Protein AF-N0BJL4-F1 (afdb_monomer_lite)

Structure (mmCIF, N/CA/C/O backbone):
data_AF-N0BJL4-F1
#
_entry.id   AF-N0BJL4-F1
#
loop_
_atom_site.group_PDB
_atom_site.id
_atom_site.type_symbol
_atom_site.label_atom_id
_atom_site.label_alt_id
_atom_site.label_comp_id
_atom_site.label_asym_id
_atom_site.label_entity_id
_atom_site.label_seq_id
_atom_site.pdbx_PDB_ins_code
_atom_si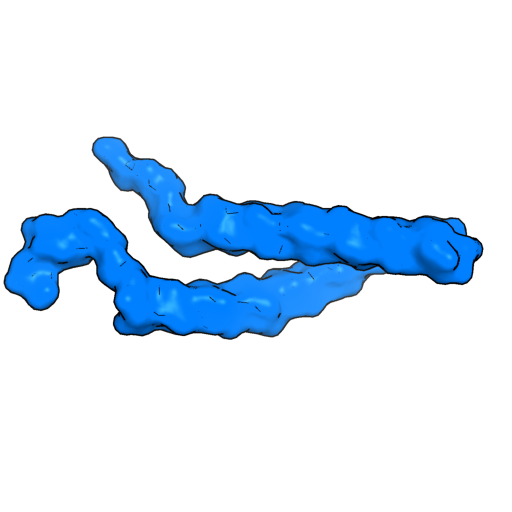te.Cartn_x
_atom_site.Cartn_y
_atom_site.Cartn_z
_atom_site.occupancy
_atom_site.B_iso_or_equiv
_atom_site.auth_seq_id
_atom_site.auth_comp_id
_atom_site.auth_asym_id
_atom_site.auth_atom_id
_atom_site.pdbx_PDB_model_num
ATOM 1 N N . MET A 1 1 ? -26.999 6.001 8.175 1.00 46.84 1 MET A N 1
ATOM 2 C CA . MET A 1 1 ? -26.489 5.167 7.062 1.00 46.84 1 MET A CA 1
ATOM 3 C C . MET A 1 1 ? -25.048 4.840 7.398 1.00 46.84 1 MET A C 1
ATOM 5 O O . MET A 1 1 ? -24.353 5.802 7.716 1.00 46.84 1 MET A O 1
ATOM 9 N N . PRO A 1 2 ? -24.608 3.568 7.443 1.00 56.16 2 PRO A N 1
ATOM 10 C CA . PRO A 1 2 ? -23.203 3.284 7.689 1.00 56.16 2 PRO A CA 1
ATOM 11 C C . PRO A 1 2 ? -22.457 3.806 6.464 1.00 56.16 2 PRO A C 1
ATOM 13 O O . PRO A 1 2 ? -22.497 3.223 5.384 1.00 56.16 2 PRO A O 1
ATOM 16 N N . TRP A 1 3 ? -21.903 5.005 6.611 1.00 53.25 3 TRP A N 1
ATOM 17 C CA . TRP A 1 3 ? -20.938 5.567 5.682 1.00 53.25 3 TRP A CA 1
ATOM 18 C C . TRP A 1 3 ? -19.844 4.513 5.469 1.00 53.25 3 TRP A C 1
ATOM 20 O O . TRP A 1 3 ? -19.611 3.735 6.401 1.00 53.25 3 TRP A O 1
ATOM 30 N N . PRO A 1 4 ? -19.192 4.431 4.294 1.00 56.84 4 PRO A N 1
ATOM 31 C CA . PRO A 1 4 ? -18.174 3.412 4.095 1.00 56.84 4 PRO A CA 1
ATOM 32 C C . PRO A 1 4 ? -17.176 3.527 5.253 1.00 56.84 4 PRO A C 1
ATOM 34 O O . PRO A 1 4 ? -16.755 4.652 5.550 1.00 56.84 4 PRO A O 1
ATOM 37 N N . PRO A 1 5 ? -16.910 2.421 5.970 1.00 75.38 5 PRO A N 1
ATOM 38 C CA . PRO A 1 5 ? -16.185 2.451 7.235 1.00 75.38 5 PRO A CA 1
ATOM 39 C C . PRO A 1 5 ? -14.852 3.177 7.055 1.00 75.38 5 PRO A C 1
ATOM 41 O O . PRO A 1 5 ? -14.328 3.226 5.936 1.00 75.38 5 PRO A O 1
ATOM 44 N N . LYS A 1 6 ? -14.271 3.722 8.134 1.00 70.81 6 LYS A N 1
ATOM 45 C CA . LYS A 1 6 ? -12.970 4.433 8.090 1.00 70.81 6 LYS A CA 1
ATOM 46 C C . LYS A 1 6 ? -11.928 3.625 7.303 1.00 70.81 6 LYS A C 1
ATOM 48 O O . LYS A 1 6 ? -11.132 4.172 6.544 1.00 70.81 6 LYS A O 1
ATOM 53 N N . VAL A 1 7 ? -12.041 2.301 7.415 1.00 74.00 7 VAL A N 1
ATOM 54 C CA . VAL A 1 7 ? -11.286 1.286 6.688 1.00 74.00 7 VAL A CA 1
ATOM 55 C C . VAL A 1 7 ? -11.322 1.470 5.180 1.00 74.00 7 VAL A C 1
ATOM 57 O O . VAL A 1 7 ? -10.273 1.478 4.545 1.00 74.00 7 VAL A O 1
ATOM 60 N N . PHE A 1 8 ? -12.504 1.637 4.597 1.00 79.50 8 PHE A N 1
ATOM 61 C CA . PHE A 1 8 ? -12.668 1.739 3.154 1.00 79.50 8 PHE A CA 1
ATOM 62 C C . PHE A 1 8 ? -11.983 2.990 2.601 1.00 79.50 8 PHE A C 1
ATOM 64 O O . PHE A 1 8 ? -11.155 2.888 1.700 1.00 79.50 8 PHE A O 1
ATOM 71 N N . TRP A 1 9 ? -12.280 4.164 3.162 1.00 82.00 9 TRP A N 1
ATOM 72 C CA . TRP A 1 9 ? -11.755 5.428 2.639 1.00 82.00 9 TRP A CA 1
ATOM 73 C C . TRP A 1 9 ? -10.249 5.564 2.814 1.00 82.00 9 TRP A C 1
ATOM 75 O O . TRP A 1 9 ? -9.566 6.039 1.908 1.00 82.00 9 TRP A O 1
ATOM 85 N N . ILE A 1 10 ? -9.717 5.105 3.947 1.00 83.25 10 ILE A N 1
ATOM 86 C CA . ILE A 1 10 ? -8.277 5.149 4.199 1.00 83.25 10 ILE A CA 1
ATOM 87 C C . ILE A 1 10 ? -7.556 4.157 3.289 1.00 83.25 10 ILE A C 1
ATOM 89 O O . ILE A 1 10 ? -6.570 4.523 2.653 1.00 83.25 10 ILE A O 1
ATOM 93 N N . SER A 1 11 ? -8.091 2.943 3.131 1.00 81.56 11 SER A N 1
ATOM 94 C CA . SER A 1 11 ? -7.548 1.968 2.178 1.00 81.56 11 SER A CA 1
ATOM 95 C C . SER A 1 11 ? -7.555 2.507 0.747 1.00 81.56 11 SER A C 1
ATOM 97 O O . SER A 1 11 ? -6.598 2.296 0.010 1.00 81.56 11 SER A O 1
ATOM 99 N N . LEU A 1 12 ? -8.599 3.248 0.364 1.00 85.81 12 LEU A N 1
ATOM 100 C CA . LEU A 1 12 ? -8.731 3.849 -0.960 1.00 85.81 12 LEU A CA 1
ATOM 101 C C . LEU A 1 12 ? -7.656 4.919 -1.207 1.00 85.81 12 LEU A C 1
ATOM 103 O O . LEU A 1 12 ? -6.973 4.876 -2.229 1.00 85.81 12 LEU A O 1
ATOM 107 N N . VAL A 1 13 ? -7.445 5.829 -0.250 1.00 87.56 13 VAL A N 1
ATOM 108 C CA . VAL A 1 13 ? -6.379 6.846 -0.325 1.00 87.56 13 VAL A CA 1
ATOM 109 C C . VAL A 1 13 ? -4.999 6.195 -0.398 1.00 87.56 13 VAL A C 1
ATOM 111 O O . VAL A 1 13 ? -4.180 6.600 -1.219 1.00 87.56 13 VAL A O 1
ATOM 114 N N . LEU A 1 14 ? -4.746 5.168 0.414 1.00 88.19 14 LEU A N 1
ATOM 115 C CA . LEU A 1 14 ? -3.468 4.457 0.416 1.00 88.19 14 LEU A CA 1
ATOM 116 C C . LEU A 1 14 ? -3.216 3.732 -0.903 1.00 88.19 14 LEU A C 1
ATOM 118 O O . LEU A 1 14 ? -2.121 3.827 -1.446 1.00 88.19 14 LEU A O 1
ATOM 122 N N . PHE A 1 15 ? -4.225 3.045 -1.439 1.00 87.75 15 PHE A N 1
ATOM 123 C CA . PHE A 1 15 ? -4.107 2.300 -2.687 1.00 87.75 15 PHE A CA 1
ATOM 124 C C . PHE A 1 15 ? -3.794 3.221 -3.873 1.00 87.75 15 PHE A C 1
ATOM 126 O O . PHE A 1 15 ? -2.830 2.996 -4.613 1.00 87.75 15 PHE A O 1
ATOM 133 N N . TYR A 1 16 ? -4.580 4.289 -4.041 1.00 85.56 16 TYR A N 1
ATOM 134 C CA . TYR A 1 16 ? -4.384 5.230 -5.143 1.00 85.56 16 TYR A CA 1
ATOM 135 C C . TYR A 1 16 ? -3.139 6.099 -4.948 1.00 85.56 16 TYR A C 1
ATOM 137 O O . TYR A 1 16 ? -2.397 6.307 -5.906 1.00 85.56 16 TYR A O 1
ATOM 145 N N . GLY A 1 17 ? -2.866 6.553 -3.721 1.00 87.25 17 GLY A N 1
ATOM 146 C CA . GLY A 1 17 ? -1.665 7.322 -3.394 1.00 87.25 17 GLY A CA 1
ATOM 147 C C . GLY A 1 17 ? -0.384 6.526 -3.640 1.00 87.25 17 GLY A C 1
ATOM 148 O O . GLY A 1 17 ? 0.537 7.033 -4.273 1.00 87.25 17 GLY A O 1
ATOM 149 N N . TRP A 1 18 ? -0.351 5.257 -3.226 1.00 88.38 18 TRP A N 1
ATOM 150 C CA . TRP A 1 18 ? 0.759 4.347 -3.511 1.00 88.38 18 TRP A CA 1
ATOM 151 C C . TRP A 1 18 ? 0.982 4.164 -5.012 1.00 88.38 18 TRP A C 1
ATOM 153 O O . TRP A 1 18 ? 2.089 4.362 -5.503 1.00 88.38 18 TRP A O 1
ATOM 163 N N . THR A 1 19 ? -0.081 3.844 -5.753 1.00 85.44 19 THR A N 1
ATOM 164 C CA . THR A 1 19 ? 0.011 3.622 -7.203 1.00 85.44 19 THR A CA 1
ATOM 165 C C . THR A 1 19 ? 0.511 4.875 -7.928 1.00 85.44 19 THR A C 1
ATOM 167 O O . THR A 1 19 ? 1.386 4.783 -8.787 1.00 85.44 19 THR A O 1
ATOM 170 N N . ALA A 1 20 ? 0.022 6.057 -7.536 1.00 86.38 20 ALA A N 1
ATOM 171 C CA . ALA A 1 20 ? 0.487 7.331 -8.076 1.00 86.38 20 ALA A CA 1
ATOM 172 C C . ALA A 1 20 ? 1.971 7.589 -7.765 1.00 86.38 20 ALA A C 1
ATOM 174 O O . ALA A 1 20 ? 2.713 7.998 -8.656 1.00 86.38 20 ALA A O 1
ATOM 175 N N . LEU A 1 21 ? 2.428 7.313 -6.537 1.00 89.69 21 LEU A N 1
ATOM 176 C CA . LEU A 1 21 ? 3.839 7.448 -6.158 1.00 89.69 21 LEU A CA 1
ATOM 177 C C . LEU A 1 21 ? 4.741 6.519 -6.974 1.00 89.69 21 LEU A C 1
ATOM 179 O O . LEU A 1 21 ? 5.788 6.956 -7.446 1.00 89.69 21 LEU A O 1
ATOM 183 N N . CYS A 1 22 ? 4.334 5.265 -7.178 1.00 88.00 22 CYS A N 1
ATOM 184 C CA . CYS A 1 22 ? 5.094 4.319 -7.987 1.00 88.00 22 CYS A CA 1
ATOM 185 C C . CYS A 1 22 ? 5.204 4.775 -9.447 1.00 88.00 22 CYS A C 1
ATOM 187 O O . CYS A 1 22 ? 6.292 4.728 -10.012 1.00 88.00 22 CYS A O 1
ATOM 189 N N . TRP A 1 23 ? 4.126 5.295 -10.041 1.00 85.50 23 TRP A N 1
ATOM 190 C CA . TRP A 1 23 ? 4.183 5.857 -11.394 1.00 85.50 23 TRP A CA 1
ATOM 191 C C . TRP A 1 23 ? 5.039 7.117 -11.496 1.00 85.50 23 TRP A C 1
ATOM 193 O O . TRP A 1 23 ? 5.771 7.275 -12.471 1.00 85.50 23 TRP A O 1
ATOM 203 N N . ILE A 1 24 ? 4.992 8.002 -10.498 1.00 86.94 24 ILE A N 1
ATOM 204 C CA . ILE A 1 24 ? 5.883 9.169 -10.453 1.00 86.94 24 ILE A CA 1
ATOM 205 C C . ILE A 1 24 ? 7.340 8.703 -10.380 1.00 86.94 24 ILE A C 1
ATOM 207 O O . ILE A 1 24 ? 8.176 9.216 -11.119 1.00 86.94 24 ILE A O 1
ATOM 211 N N . LEU A 1 25 ? 7.646 7.704 -9.547 1.00 87.19 25 LEU A N 1
ATOM 212 C CA . LEU A 1 25 ? 8.993 7.147 -9.437 1.00 87.19 25 LEU A CA 1
ATOM 213 C C . LEU A 1 25 ? 9.471 6.530 -10.756 1.00 87.19 25 LEU A C 1
ATOM 215 O O . LEU A 1 25 ? 10.574 6.854 -11.194 1.00 87.19 25 LEU A O 1
ATOM 219 N N . GLU A 1 26 ? 8.642 5.721 -11.422 1.00 85.50 26 GLU A N 1
ATOM 220 C CA . GLU A 1 26 ? 8.943 5.189 -12.761 1.00 85.50 26 GLU A CA 1
ATOM 221 C C . GLU A 1 26 ? 9.276 6.313 -13.750 1.00 85.50 26 GLU A C 1
ATOM 223 O O . GLU A 1 26 ? 10.309 6.261 -14.423 1.00 85.50 26 GLU A O 1
ATOM 228 N N . ALA A 1 27 ? 8.442 7.359 -13.787 1.00 84.06 27 ALA A N 1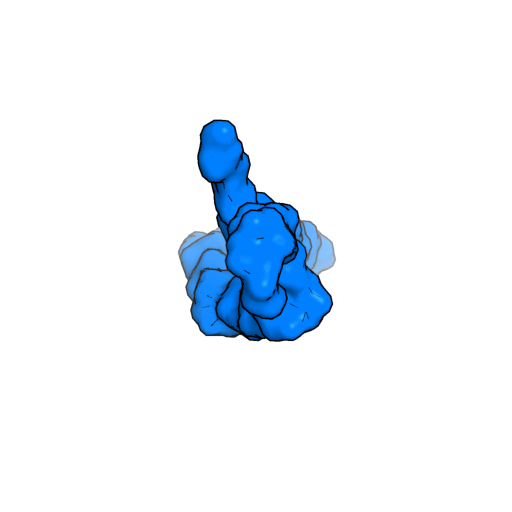
ATOM 229 C CA . ALA A 1 27 ? 8.633 8.503 -14.668 1.00 84.06 27 ALA A CA 1
ATOM 230 C C . ALA A 1 27 ? 9.939 9.256 -14.359 1.00 84.06 27 ALA A C 1
ATOM 232 O O . ALA A 1 27 ? 10.686 9.593 -15.277 1.00 84.06 27 ALA A O 1
ATOM 233 N N . THR A 1 28 ? 10.261 9.476 -13.078 1.00 85.94 28 THR A N 1
ATOM 234 C CA . THR A 1 28 ? 11.519 10.132 -12.670 1.00 85.94 28 THR A CA 1
ATOM 235 C C . THR A 1 28 ? 12.760 9.287 -12.951 1.00 85.94 28 THR A C 1
ATOM 237 O O . THR A 1 28 ? 13.826 9.841 -13.209 1.00 85.94 28 THR A O 1
ATOM 240 N N . ALA A 1 29 ? 12.629 7.959 -12.945 1.00 86.50 29 ALA A N 1
ATOM 241 C CA . ALA A 1 29 ? 13.706 7.026 -13.263 1.00 86.50 29 ALA A CA 1
ATOM 242 C C . ALA A 1 29 ? 13.887 6.803 -14.778 1.00 86.50 29 ALA A C 1
ATOM 244 O O . ALA A 1 29 ? 14.781 6.060 -15.181 1.00 86.50 29 ALA A O 1
ATOM 245 N N . GLY A 1 30 ? 13.048 7.415 -15.623 1.00 84.06 30 GLY A N 1
ATOM 246 C CA . GLY A 1 30 ? 13.068 7.215 -17.075 1.00 84.06 30 GLY A CA 1
ATOM 247 C C . GLY A 1 30 ? 12.627 5.812 -17.509 1.00 84.06 30 GLY A C 1
ATOM 248 O O . GLY A 1 30 ? 12.930 5.388 -18.625 1.00 84.06 30 GLY A O 1
ATOM 249 N N . ILE A 1 31 ? 11.935 5.075 -16.635 1.00 81.75 31 ILE A N 1
ATOM 250 C CA . ILE A 1 31 ? 11.451 3.724 -16.913 1.00 81.75 31 ILE A CA 1
ATOM 251 C C . ILE A 1 31 ? 10.092 3.846 -17.602 1.00 81.75 31 ILE A C 1
ATOM 253 O O . ILE A 1 31 ? 9.092 4.208 -16.987 1.00 81.75 31 ILE A O 1
ATOM 257 N N . ASN A 1 32 ? 10.046 3.533 -18.896 1.00 69.00 32 ASN A N 1
ATOM 258 C CA . ASN A 1 32 ? 8.798 3.543 -19.652 1.00 69.00 32 ASN A CA 1
ATOM 259 C C . ASN A 1 32 ? 7.985 2.281 -19.341 1.00 69.00 32 ASN A C 1
ATOM 261 O O . ASN A 1 32 ? 8.372 1.191 -19.753 1.00 69.00 32 ASN A O 1
ATOM 265 N N . HIS A 1 3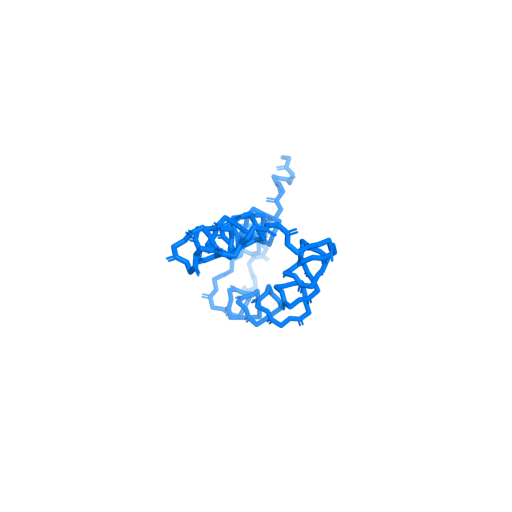3 ? 6.875 2.468 -18.618 1.00 64.50 33 HIS A N 1
ATOM 266 C CA . HIS A 1 33 ? 5.771 1.526 -18.395 1.00 64.50 33 HIS A CA 1
ATOM 267 C C . HIS A 1 33 ? 6.147 0.044 -18.460 1.00 64.50 33 HIS A C 1
ATOM 269 O O . HIS A 1 33 ? 6.021 -0.611 -19.497 1.00 64.50 33 HIS A O 1
ATOM 275 N N . ILE A 1 34 ? 6.532 -0.509 -17.311 1.00 76.44 34 ILE A N 1
ATOM 276 C CA . ILE A 1 34 ? 6.709 -1.951 -17.165 1.00 76.44 34 ILE A CA 1
ATOM 277 C C . ILE A 1 34 ? 5.321 -2.614 -17.264 1.00 76.44 34 ILE A C 1
ATOM 279 O O . ILE A 1 34 ? 4.451 -2.352 -16.423 1.00 76.44 34 ILE A O 1
ATOM 283 N N . PRO A 1 35 ? 5.079 -3.496 -18.252 1.00 74.38 35 PRO A N 1
ATOM 284 C CA . PRO A 1 35 ? 3.840 -4.257 -18.315 1.00 74.38 35 PRO A CA 1
ATOM 285 C C . PRO A 1 35 ? 3.694 -5.063 -17.021 1.00 74.38 35 PRO A C 1
ATOM 287 O O . PRO A 1 35 ? 4.632 -5.741 -16.613 1.00 74.38 35 PRO A O 1
ATOM 290 N N . LEU A 1 36 ? 2.524 -4.995 -16.381 1.00 82.25 36 LEU A N 1
ATOM 291 C CA . LEU A 1 36 ? 2.212 -5.616 -15.080 1.00 82.25 36 LEU A CA 1
ATOM 292 C C . LEU A 1 36 ? 2.765 -4.915 -13.827 1.00 82.25 36 LEU A C 1
ATOM 294 O O . LEU A 1 36 ? 2.418 -5.342 -12.728 1.00 82.25 36 LEU A O 1
ATOM 298 N N . ALA A 1 37 ? 3.526 -3.820 -13.922 1.00 81.94 37 ALA A N 1
ATOM 299 C CA . ALA A 1 37 ? 3.910 -3.052 -12.728 1.00 81.94 37 ALA A CA 1
ATOM 300 C C . ALA A 1 37 ? 2.717 -2.621 -11.847 1.00 81.94 37 ALA A C 1
ATOM 302 O O . ALA A 1 37 ? 2.796 -2.809 -10.632 1.00 81.94 37 ALA A O 1
ATOM 303 N N . PRO A 1 38 ? 1.565 -2.183 -12.402 1.00 81.31 38 PRO A N 1
ATOM 304 C CA . PRO A 1 38 ? 0.388 -1.875 -11.589 1.00 81.31 38 PRO A CA 1
ATOM 305 C C . PRO A 1 38 ? -0.112 -3.059 -10.750 1.00 81.31 38 PRO A C 1
ATOM 307 O O . PRO A 1 38 ? -0.592 -2.862 -9.636 1.00 81.31 38 PRO A O 1
ATOM 310 N N . PHE A 1 39 ? 0.032 -4.294 -11.249 1.00 84.00 39 PHE A N 1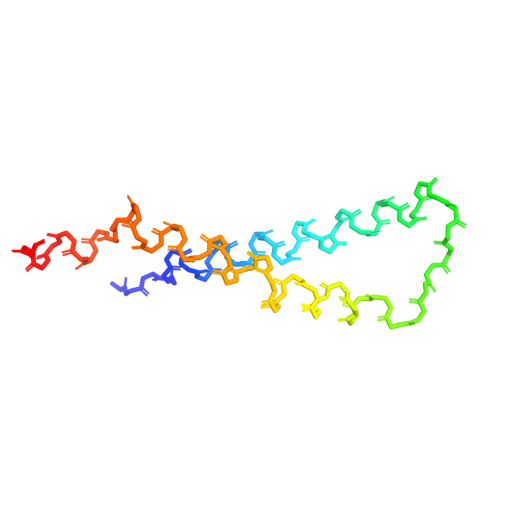
ATOM 311 C CA . PHE A 1 39 ? -0.333 -5.497 -10.499 1.00 84.00 39 PHE A CA 1
ATOM 312 C C . PHE A 1 39 ? 0.591 -5.697 -9.295 1.00 84.00 39 PHE A C 1
ATOM 314 O O . PHE A 1 39 ? 0.120 -5.962 -8.191 1.00 84.00 39 PHE A O 1
ATOM 321 N N . TRP A 1 40 ? 1.898 -5.504 -9.481 1.00 84.56 40 TRP A N 1
ATOM 322 C CA . TRP A 1 40 ? 2.873 -5.578 -8.393 1.00 84.56 40 TRP A CA 1
ATOM 323 C C . TRP A 1 40 ? 2.666 -4.471 -7.356 1.00 84.56 40 TRP A C 1
ATOM 325 O O . TRP A 1 40 ? 2.710 -4.743 -6.156 1.00 84.56 40 TRP A O 1
ATOM 335 N N . TYR A 1 41 ? 2.358 -3.247 -7.790 1.00 86.31 41 TYR A N 1
ATOM 336 C CA . TYR A 1 41 ? 2.038 -2.138 -6.887 1.00 86.31 41 TYR A CA 1
ATOM 337 C C . TYR A 1 41 ? 0.801 -2.439 -6.049 1.00 86.31 41 TYR A C 1
ATOM 339 O O . TYR A 1 41 ? 0.851 -2.301 -4.825 1.00 86.31 41 TYR A O 1
ATOM 347 N N . ALA A 1 42 ? -0.262 -2.935 -6.686 1.00 84.44 42 ALA A N 1
ATOM 348 C CA . ALA A 1 42 ? -1.481 -3.361 -6.013 1.00 84.44 42 ALA A CA 1
ATOM 349 C C . ALA A 1 42 ? -1.232 -4.512 -5.022 1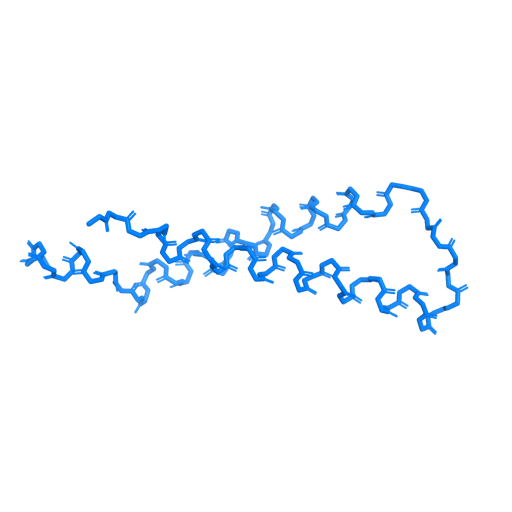.00 84.44 42 ALA A C 1
ATOM 351 O O . ALA A 1 42 ? -1.751 -4.483 -3.906 1.00 84.44 42 ALA A O 1
ATOM 352 N N . ALA A 1 43 ? -0.410 -5.498 -5.394 1.00 86.31 43 ALA A N 1
ATOM 353 C CA . ALA A 1 43 ? -0.081 -6.632 -4.535 1.00 86.31 43 ALA A CA 1
ATOM 354 C C . ALA A 1 43 ? 0.686 -6.194 -3.278 1.00 86.31 43 ALA A C 1
ATOM 356 O O . ALA A 1 43 ? 0.340 -6.616 -2.175 1.00 86.31 43 ALA A O 1
ATOM 357 N N . VAL A 1 44 ? 1.682 -5.312 -3.418 1.00 88.06 44 VAL A N 1
ATOM 358 C CA . VAL A 1 44 ? 2.467 -4.807 -2.279 1.00 88.06 44 VAL A CA 1
ATOM 359 C C . VAL A 1 44 ? 1.594 -3.983 -1.333 1.00 88.06 44 VAL A C 1
ATOM 361 O O . VAL A 1 44 ? 1.579 -4.233 -0.125 1.00 88.06 44 VAL A O 1
ATOM 364 N N . VAL A 1 45 ? 0.825 -3.029 -1.864 1.00 88.56 45 VAL A N 1
ATOM 365 C CA . VAL A 1 45 ? 0.007 -2.148 -1.021 1.00 88.56 45 VAL A CA 1
ATOM 366 C C . VAL A 1 45 ? -1.159 -2.894 -0.373 1.00 88.56 45 VAL A C 1
ATOM 368 O O . VAL A 1 45 ? -1.435 -2.682 0.806 1.00 88.56 45 VAL A O 1
ATOM 371 N N . GLY A 1 46 ? -1.802 -3.807 -1.106 1.00 83.19 46 GLY A N 1
ATOM 372 C CA . GLY A 1 46 ? -2.932 -4.597 -0.621 1.00 83.19 46 GLY A CA 1
ATOM 373 C C . GLY A 1 46 ? -2.537 -5.651 0.411 1.00 83.19 46 GLY A C 1
ATOM 374 O O . GLY A 1 46 ? -3.293 -5.890 1.347 1.00 83.19 46 GLY A O 1
ATOM 375 N N . THR A 1 47 ? -1.350 -6.24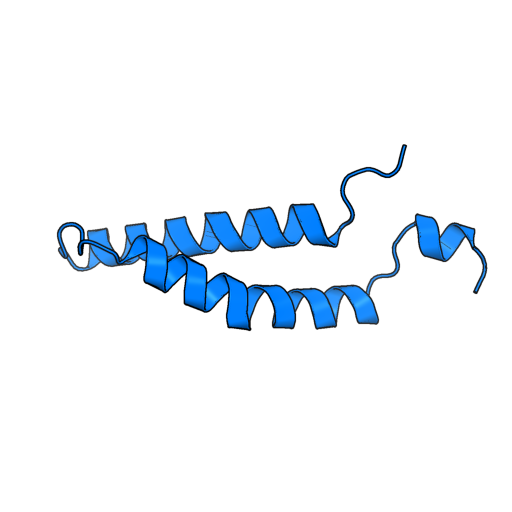9 0.275 1.00 86.00 47 THR A N 1
ATOM 376 C CA . THR A 1 47 ? -0.894 -7.320 1.179 1.00 86.00 47 THR A CA 1
ATOM 377 C C . THR A 1 47 ? -0.240 -6.775 2.445 1.00 86.00 47 THR A C 1
ATOM 379 O O . THR A 1 47 ? -0.418 -7.351 3.514 1.00 86.00 47 THR A O 1
ATOM 382 N N . PHE A 1 48 ? 0.511 -5.672 2.350 1.00 86.19 48 PHE A N 1
ATOM 383 C CA . PHE A 1 48 ? 1.345 -5.206 3.462 1.00 86.19 48 PHE A CA 1
ATOM 384 C C . PHE A 1 48 ? 0.915 -3.843 4.000 1.00 86.19 48 PHE A C 1
ATOM 386 O O . PHE A 1 48 ? 0.677 -3.706 5.198 1.00 86.19 48 PHE A O 1
ATOM 393 N N . LEU A 1 49 ? 0.793 -2.835 3.132 1.00 84.44 49 LEU A N 1
ATOM 394 C CA . LEU A 1 49 ? 0.632 -1.447 3.573 1.00 84.44 49 LEU A CA 1
ATOM 395 C C . LEU A 1 49 ? -0.761 -1.176 4.158 1.00 84.44 49 LEU A C 1
ATOM 397 O O . LEU A 1 49 ? -0.878 -0.618 5.248 1.00 84.44 49 LEU A O 1
ATOM 401 N N . ILE A 1 50 ? -1.813 -1.600 3.450 1.00 87.88 50 ILE A N 1
ATOM 402 C CA . ILE A 1 50 ? -3.201 -1.416 3.886 1.00 87.88 50 ILE A CA 1
ATOM 403 C C . ILE A 1 50 ? -3.465 -2.191 5.183 1.00 87.88 50 ILE A C 1
ATOM 405 O O . ILE A 1 50 ? -3.893 -1.552 6.141 1.00 87.88 50 ILE A O 1
ATOM 409 N N . PRO A 1 51 ? -3.166 -3.502 5.305 1.00 85.06 51 PRO A N 1
ATOM 410 C CA . PRO A 1 51 ? -3.402 -4.228 6.554 1.00 85.06 51 PRO A CA 1
ATOM 411 C C . PRO A 1 51 ? -2.626 -3.655 7.745 1.00 85.06 51 PRO A C 1
ATOM 413 O O . PRO A 1 51 ? -3.191 -3.527 8.831 1.00 85.06 51 PRO A O 1
ATOM 416 N N . LEU A 1 52 ? -1.365 -3.251 7.545 1.00 87.12 52 LEU A N 1
ATOM 417 C CA . LEU A 1 52 ? -0.551 -2.641 8.597 1.00 87.12 52 LEU A CA 1
ATOM 418 C C . LEU A 1 52 ? -1.184 -1.342 9.105 1.00 87.12 52 LEU A C 1
ATOM 420 O O . LEU A 1 52 ? -1.437 -1.206 10.302 1.00 87.12 52 LEU A O 1
ATOM 424 N N . ILE A 1 53 ? -1.484 -0.406 8.204 1.00 85.44 53 ILE A N 1
ATOM 425 C CA . ILE A 1 53 ? -2.055 0.892 8.581 1.00 85.44 53 ILE A CA 1
ATOM 426 C C . ILE A 1 53 ? -3.458 0.708 9.168 1.00 85.44 53 ILE A C 1
ATOM 428 O O . ILE A 1 53 ? -3.804 1.339 10.169 1.00 85.44 53 ILE A O 1
ATOM 432 N N . MET A 1 54 ? -4.243 -0.215 8.613 1.00 81.75 54 MET A N 1
ATOM 433 C CA . MET A 1 54 ? -5.572 -0.507 9.126 1.00 81.75 54 MET A CA 1
ATOM 434 C C . MET A 1 54 ? -5.558 -1.130 10.516 1.00 81.75 54 MET A C 1
ATOM 436 O O . MET A 1 54 ? -6.441 -0.810 11.313 1.00 81.75 54 MET A O 1
ATOM 440 N N . SER A 1 55 ? -4.566 -1.966 10.837 1.00 82.19 55 SER A N 1
ATOM 441 C CA . SER A 1 55 ? -4.416 -2.511 12.187 1.00 82.19 55 SER A CA 1
ATOM 442 C C . SER A 1 55 ? -4.226 -1.388 13.210 1.00 82.19 55 SER A C 1
ATOM 444 O O . SER A 1 55 ? -4.985 -1.304 14.171 1.00 82.19 55 SER A O 1
ATOM 446 N N . ILE A 1 56 ? -3.319 -0.443 12.939 1.00 83.62 56 ILE A N 1
ATOM 447 C CA . ILE A 1 56 ? -3.052 0.713 13.805 1.00 83.62 56 ILE A CA 1
ATOM 448 C C . ILE A 1 56 ? -4.329 1.541 13.983 1.00 83.62 56 ILE A C 1
ATOM 450 O O . ILE A 1 56 ? -4.739 1.841 15.100 1.00 83.62 56 ILE A O 1
ATOM 454 N N . ILE A 1 57 ? -5.011 1.871 12.888 1.00 81.06 57 ILE A N 1
ATOM 455 C CA . ILE A 1 57 ? -6.209 2.716 12.945 1.00 81.06 57 ILE A CA 1
ATOM 456 C C . ILE A 1 57 ? -7.346 2.032 13.704 1.00 81.06 57 ILE A C 1
ATOM 458 O O . ILE A 1 57 ? -8.076 2.686 14.444 1.00 81.06 57 ILE A O 1
ATOM 462 N N . SER A 1 58 ? -7.489 0.718 13.548 1.00 75.44 58 SER A N 1
ATOM 463 C CA . SER A 1 58 ? -8.530 -0.042 14.240 1.00 75.44 58 SER A CA 1
ATOM 464 C C . SER A 1 58 ? -8.273 -0.135 15.745 1.00 75.44 58 SER A C 1
ATOM 466 O O . SER A 1 58 ? -9.231 -0.091 16.505 1.00 75.44 58 SER A O 1
ATOM 468 N N . PHE A 1 59 ? -7.010 -0.207 16.182 1.00 76.19 59 PHE A N 1
ATOM 469 C CA . PHE A 1 59 ? -6.665 -0.254 17.608 1.00 76.19 59 PHE A CA 1
ATOM 470 C C . PHE A 1 59 ? -6.714 1.108 18.307 1.00 76.19 59 PHE A C 1
ATOM 472 O O . PHE A 1 59 ? -7.071 1.165 19.480 1.00 76.19 59 PHE A O 1
ATOM 479 N N . TYR A 1 60 ? -6.340 2.192 17.621 1.00 76.62 60 TYR A N 1
ATOM 480 C CA . TYR A 1 60 ? -6.139 3.495 18.271 1.00 76.62 60 TYR A CA 1
ATOM 481 C C . TYR A 1 60 ? -7.243 4.525 18.006 1.00 76.62 60 TYR A C 1
ATOM 483 O O . TYR A 1 60 ? -7.324 5.512 18.734 1.00 76.62 60 TYR A O 1
ATOM 491 N N . PHE A 1 61 ? -8.091 4.327 16.995 1.00 74.81 61 PHE A N 1
ATOM 492 C CA . PHE A 1 61 ? -9.135 5.288 16.631 1.00 74.81 61 PHE A CA 1
ATOM 493 C C . PHE A 1 61 ? -10.487 4.585 16.525 1.00 74.81 61 PHE A C 1
ATOM 495 O O . PHE A 1 61 ? -10.792 4.064 15.451 1.00 74.81 61 PHE A O 1
ATOM 502 N N . PRO A 1 62 ? -11.306 4.544 17.588 1.00 67.69 62 PRO A N 1
ATOM 503 C CA . PRO A 1 62 ? -12.629 3.927 17.527 1.00 67.69 62 PRO A CA 1
ATOM 504 C C . PRO A 1 62 ? -13.526 4.645 16.507 1.00 67.69 62 PRO A C 1
ATOM 506 O O . PRO A 1 62 ? -13.407 5.849 16.273 1.00 67.69 62 PRO A O 1
ATOM 509 N N . GLU A 1 63 ? -14.411 3.906 15.834 1.00 69.69 63 GLU A N 1
ATOM 510 C CA . GLU A 1 63 ? -15.436 4.546 15.002 1.00 69.69 63 GLU A CA 1
ATOM 511 C C . GLU A 1 63 ? -16.506 5.198 15.882 1.00 69.69 63 GLU A C 1
ATOM 513 O O . GLU A 1 63 ? -16.892 4.654 16.911 1.00 69.69 63 GLU A O 1
ATOM 518 N N . LYS A 1 64 ? -17.100 6.312 15.435 1.00 62.22 64 LYS A N 1
ATOM 519 C CA . LYS A 1 64 ? -18.261 6.915 16.122 1.00 62.22 64 LYS A CA 1
ATOM 520 C C . LYS A 1 64 ? -19.423 5.932 16.334 1.00 62.22 64 LYS A C 1
ATOM 522 O O . LYS A 1 64 ? -20.226 6.106 17.244 1.00 62.22 64 LYS A O 1
ATOM 527 N N . ALA A 1 65 ? -19.532 4.910 15.483 1.00 58.53 65 ALA A N 1
ATOM 528 C CA . ALA A 1 65 ? -20.501 3.827 15.641 1.00 58.53 65 ALA A CA 1
ATOM 529 C C . ALA A 1 65 ? -20.146 2.855 16.788 1.00 58.53 65 ALA A C 1
ATOM 531 O O . ALA A 1 65 ? -21.048 2.235 17.350 1.00 58.53 65 ALA A O 1
ATOM 532 N N . GLU A 1 66 ? -18.863 2.731 17.137 1.00 59.59 66 GLU A N 1
ATOM 533 C CA . GLU A 1 66 ? -18.356 1.983 18.295 1.00 59.59 66 GLU A CA 1
ATOM 534 C C . GLU A 1 66 ? -18.493 2.819 19.578 1.00 59.59 66 GLU A C 1
ATOM 536 O O . GLU A 1 66 ? -19.004 2.310 20.570 1.00 59.59 66 GLU A O 1
ATOM 541 N N . GLU A 1 67 ? -18.192 4.124 19.530 1.00 60.72 67 GLU A N 1
ATOM 542 C CA . GLU A 1 67 ? -18.417 5.054 20.656 1.00 60.72 67 GLU A CA 1
ATOM 543 C C . GLU A 1 67 ? -19.900 5.124 21.065 1.00 60.72 67 GLU A C 1
ATOM 545 O O . GLU A 1 67 ? -20.234 5.136 22.248 1.00 60.72 67 GLU A O 1
ATOM 550 N N . ALA A 1 68 ? -20.819 5.109 20.092 1.00 56.84 68 ALA A N 1
ATOM 551 C CA . ALA A 1 68 ? -22.260 5.108 20.352 1.00 56.84 68 ALA A CA 1
ATOM 552 C C . ALA A 1 68 ? -22.780 3.793 20.971 1.00 56.84 68 ALA A C 1
ATOM 554 O O . ALA A 1 68 ? -23.901 3.766 21.480 1.00 56.84 68 ALA A O 1
ATOM 555 N N . ARG A 1 69 ? -21.995 2.705 20.924 1.00 58.09 69 ARG A N 1
ATOM 556 C CA . ARG A 1 69 ? -22.327 1.421 21.565 1.00 58.09 69 ARG A CA 1
ATOM 557 C C . ARG A 1 69 ? -21.904 1.347 23.035 1.00 58.09 69 ARG A C 1
ATOM 559 O O . ARG A 1 69 ? -22.309 0.397 23.697 1.00 58.09 69 ARG A O 1
ATOM 566 N N . GLY A 1 70 ? -21.192 2.351 23.554 1.00 52.59 70 GLY A N 1
ATOM 567 C CA . GLY A 1 70 ? -20.944 2.508 24.990 1.00 52.59 70 GLY A CA 1
ATOM 568 C C . GLY A 1 70 ? -20.145 1.374 25.639 1.00 52.59 70 GLY A C 1
ATOM 569 O O . GLY A 1 70 ? -20.387 1.076 26.808 1.00 52.59 70 GLY A O 1
ATOM 570 N N . VAL A 1 71 ? -19.239 0.738 24.887 1.00 49.81 71 VAL A N 1
ATOM 571 C CA . VAL A 1 71 ? -18.193 -0.143 25.438 1.00 49.81 71 VAL A CA 1
ATOM 572 C C . VAL A 1 71 ? -16.924 0.669 25.635 1.00 49.81 71 VAL A C 1
ATOM 574 O O . VAL A 1 71 ? -16.594 1.439 24.707 1.00 49.81 71 VAL A O 1
#

Secondary structure (DSSP, 8-state):
--PSPHHHHHHHHHHHHHHHHHHHHHHHTT----TTHHHHHHHHIIIIIHHHHHHHHHHHS--HHHHTTT-

InterPro domains:
  IPR059761 AF_0970 family [PF27382] (3-70)

Organism: NCBI:txid387631

Foldseek 3Di:
DPDPPPLVVVLVCQLVVQLVVVVVVCVVVVNPDDVCPNVVSNCCCVVPVSVVVVVVCVVPPDDPVRVVVPD

Radius of gyration: 16.11 Å; chains: 1; bounding box: 40×18×45 Å

Sequence (71 aa):
MPWPPKVFWISLVLFYGWTALCWILEATAGINHIPLAPFWYAAVVGTFLIPLIMSIISFYFPEKAEEARGV

pLDDT: mean 77.91, std 11.39, range [46.84, 89.69]